Protein AF-A0A7L4PY88-F1 (afdb_monomer_lite)

pLDDT: mean 91.6, std 3.05, range [81.38, 95.56]

Radius of gyration: 10.38 Å; chains: 1; bounding box: 25×16×23 Å

Structure (mmCIF, N/CA/C/O backbone):
data_AF-A0A7L4PY88-F1
#
_entry.id   AF-A0A7L4PY88-F1
#
loop_
_atom_site.group_PDB
_atom_site.id
_atom_site.type_symbol
_atom_site.label_atom_id
_atom_site.label_alt_id
_atom_site.label_comp_id
_atom_site.label_asym_id
_atom_site.label_entity_id
_atom_site.label_seq_id
_atom_site.pdbx_PDB_ins_code
_atom_site.Cartn_x
_atom_site.Cartn_y
_atom_site.Cartn_z
_atom_site.occupancy
_atom_site.B_iso_or_equiv
_atom_site.auth_seq_id
_atom_site.auth_comp_id
_atom_site.auth_asym_id
_atom_site.auth_atom_id
_atom_site.pdbx_PDB_model_num
ATOM 1 N N . MET A 1 1 ? -0.645 9.414 0.825 1.00 81.38 1 MET A N 1
ATOM 2 C CA . MET A 1 1 ? 0.145 8.713 -0.211 1.00 81.38 1 MET A CA 1
ATOM 3 C C . MET A 1 1 ? 1.362 8.066 0.439 1.00 81.38 1 MET A C 1
ATOM 5 O O . MET A 1 1 ? 2.060 8.744 1.184 1.00 81.38 1 MET A O 1
ATOM 9 N N . LEU A 1 2 ? 1.563 6.758 0.254 1.00 89.19 2 LEU A N 1
ATOM 10 C CA . LEU A 1 2 ? 2.729 6.042 0.780 1.00 89.19 2 LEU A CA 1
ATOM 11 C C . LEU A 1 2 ? 3.831 6.058 -0.272 1.00 89.19 2 LEU A C 1
ATOM 13 O O . LEU A 1 2 ? 3.562 5.774 -1.437 1.00 89.19 2 LEU A O 1
ATOM 17 N N . ARG A 1 3 ? 5.067 6.320 0.154 1.00 92.25 3 ARG A N 1
ATOM 18 C CA . ARG A 1 3 ? 6.245 6.284 -0.712 1.00 92.25 3 ARG A CA 1
ATOM 19 C C . ARG A 1 3 ? 7.162 5.137 -0.314 1.00 92.25 3 ARG A C 1
ATOM 21 O O . ARG A 1 3 ? 7.556 5.020 0.845 1.00 92.25 3 ARG A O 1
ATOM 28 N N . HIS A 1 4 ? 7.475 4.283 -1.278 1.00 92.69 4 HIS A N 1
ATOM 29 C CA . HIS A 1 4 ? 8.446 3.208 -1.129 1.00 92.69 4 HIS A CA 1
ATOM 30 C C . HIS A 1 4 ? 9.875 3.749 -1.258 1.00 92.69 4 HIS A C 1
ATOM 32 O O . HIS A 1 4 ? 10.101 4.802 -1.858 1.00 92.69 4 HIS A O 1
ATOM 38 N N . SER A 1 5 ? 10.860 3.013 -0.744 1.00 91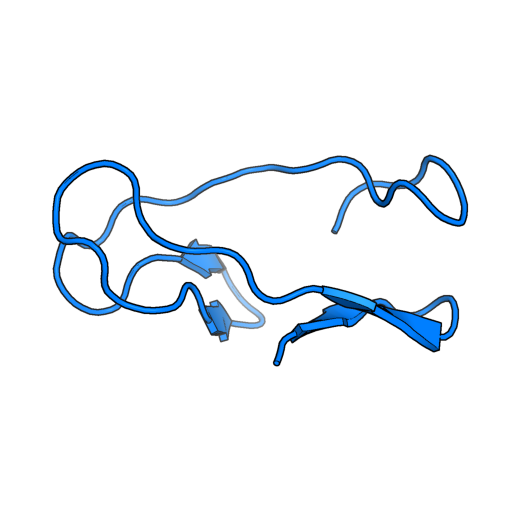.25 5 SER A N 1
ATOM 39 C CA . SER A 1 5 ? 12.277 3.392 -0.828 1.00 91.25 5 SER A CA 1
ATOM 40 C C . SER A 1 5 ? 12.799 3.490 -2.265 1.00 91.25 5 SER A C 1
ATOM 42 O O . SER A 1 5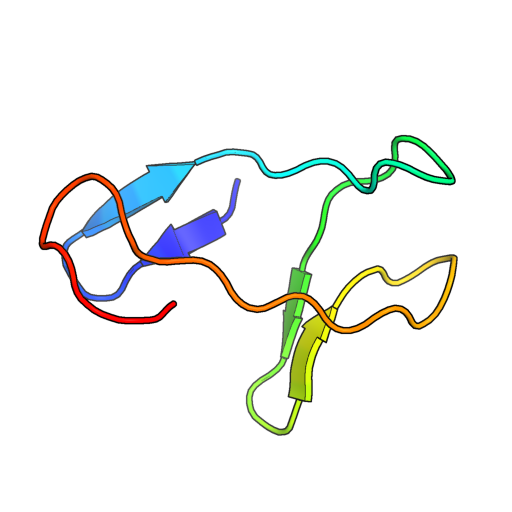 ? 13.696 4.286 -2.524 1.00 91.25 5 SER A O 1
ATOM 44 N N . CYS A 1 6 ? 12.209 2.756 -3.218 1.00 94.00 6 CYS A N 1
ATOM 45 C CA . CYS A 1 6 ? 12.535 2.885 -4.644 1.00 94.00 6 CYS A CA 1
ATOM 46 C C . CYS A 1 6 ? 11.957 4.146 -5.313 1.00 94.00 6 CYS A C 1
ATOM 48 O O . CYS A 1 6 ? 12.211 4.383 -6.489 1.00 94.00 6 CYS A O 1
ATOM 50 N N . GLY A 1 7 ? 11.165 4.944 -4.590 1.00 94.06 7 GLY A N 1
ATOM 51 C CA . GLY A 1 7 ? 10.511 6.143 -5.111 1.00 94.06 7 GLY A CA 1
ATOM 52 C C . GLY A 1 7 ? 9.102 5.919 -5.660 1.00 94.06 7 GLY A C 1
ATOM 53 O O . GLY A 1 7 ? 8.451 6.900 -5.995 1.00 94.06 7 GLY A O 1
ATOM 54 N N . TYR A 1 8 ? 8.609 4.677 -5.713 1.00 93.88 8 TYR A N 1
ATOM 55 C CA . TYR A 1 8 ? 7.229 4.387 -6.113 1.00 93.88 8 TYR A CA 1
ATOM 56 C C . TYR A 1 8 ? 6.229 4.891 -5.068 1.00 93.88 8 TYR A C 1
ATOM 58 O O . TYR A 1 8 ? 6.415 4.672 -3.867 1.00 93.88 8 TYR A O 1
ATOM 66 N N . GLU A 1 9 ? 5.155 5.530 -5.523 1.00 93.69 9 GLU A N 1
ATOM 67 C CA . GLU A 1 9 ? 4.125 6.103 -4.662 1.00 93.69 9 GLU A CA 1
ATOM 68 C C . GLU A 1 9 ? 2.772 5.459 -4.944 1.00 93.69 9 GLU A C 1
ATOM 70 O O . GLU A 1 9 ? 2.348 5.336 -6.092 1.00 93.69 9 GLU A O 1
ATOM 75 N N . LEU A 1 10 ? 2.087 5.039 -3.883 1.00 91.25 10 LEU A N 1
ATOM 76 C CA . LEU A 1 10 ? 0.772 4.421 -3.980 1.00 91.25 10 LEU A CA 1
ATOM 77 C C . LEU A 1 10 ? -0.085 4.827 -2.787 1.00 91.25 10 LEU A C 1
ATOM 79 O O . LEU A 1 10 ? 0.379 4.885 -1.646 1.00 91.25 10 LEU A O 1
ATOM 83 N N . GLU A 1 11 ? -1.361 5.092 -3.035 1.00 91.56 11 GLU A N 1
ATOM 84 C CA . GLU A 1 11 ? -2.342 5.172 -1.964 1.00 91.56 11 GLU A CA 1
ATOM 85 C C . GLU A 1 11 ? -2.955 3.793 -1.726 1.00 91.56 11 GLU A C 1
ATOM 87 O O . GLU A 1 11 ? -3.540 3.189 -2.621 1.00 91.56 11 GLU A O 1
ATOM 92 N N . ILE A 1 12 ? -2.791 3.278 -0.507 1.00 90.88 12 ILE A N 1
ATOM 93 C CA . ILE A 1 12 ? -3.310 1.972 -0.108 1.00 90.88 12 ILE A CA 1
ATOM 94 C C . ILE A 1 12 ? -4.420 2.216 0.907 1.00 90.88 12 ILE A C 1
ATOM 96 O O . ILE A 1 12 ? -4.179 2.803 1.961 1.00 90.88 12 ILE A O 1
ATOM 100 N N . LEU A 1 13 ? -5.628 1.744 0.607 1.00 93.25 13 LEU A N 1
ATOM 101 C CA . LEU A 1 13 ? -6.780 1.851 1.499 1.00 93.25 13 LEU A CA 1
ATOM 102 C C . LEU A 1 13 ? -7.016 0.534 2.240 1.00 93.25 13 LEU A C 1
ATOM 104 O O . LEU A 1 13 ? -6.871 -0.561 1.691 1.00 93.25 13 LEU A O 1
ATOM 108 N N . CYS A 1 14 ? -7.409 0.624 3.508 1.00 93.56 14 CYS A N 1
ATOM 109 C CA . CYS A 1 14 ? -7.794 -0.541 4.286 1.00 93.56 14 CYS A CA 1
ATOM 110 C C . CYS A 1 14 ? -9.091 -1.140 3.735 1.00 93.56 14 CYS A C 1
ATOM 112 O O . CYS A 1 14 ? -10.131 -0.488 3.750 1.00 93.56 14 CYS A O 1
ATOM 114 N N . ARG A 1 15 ? -9.070 -2.426 3.369 1.00 91.50 15 ARG A N 1
ATOM 115 C CA . ARG A 1 15 ? -10.265 -3.138 2.884 1.00 91.50 15 ARG A CA 1
ATOM 116 C C . ARG A 1 15 ? -11.437 -3.145 3.878 1.00 91.50 15 ARG A C 1
ATOM 118 O O . ARG A 1 15 ? -12.572 -3.304 3.457 1.00 91.50 15 ARG A O 1
ATOM 125 N N . ASN A 1 16 ? -11.172 -3.010 5.180 1.00 92.38 16 ASN A N 1
ATOM 126 C CA . ASN A 1 16 ? -12.207 -3.133 6.209 1.00 92.38 16 ASN A CA 1
ATOM 127 C C . ASN A 1 16 ? -12.902 -1.807 6.550 1.00 92.38 16 ASN A C 1
ATOM 129 O O . ASN A 1 16 ? -14.086 -1.800 6.848 1.00 92.38 16 ASN A O 1
ATOM 133 N N . CYS A 1 17 ? -12.167 -0.692 6.547 1.00 94.81 17 CYS A N 1
ATOM 134 C CA . CYS A 1 17 ? -12.702 0.609 6.968 1.00 94.81 17 CYS A CA 1
ATOM 135 C C . CYS A 1 17 ? -12.540 1.722 5.928 1.00 94.81 17 CYS A C 1
ATOM 137 O O . CYS A 1 17 ? -12.941 2.850 6.191 1.00 94.81 17 CYS A O 1
ATOM 139 N N . GLY A 1 18 ? -11.899 1.446 4.790 1.00 93.81 18 GLY A N 1
ATOM 140 C CA . GLY A 1 18 ? -11.655 2.417 3.723 1.00 93.81 18 GLY A CA 1
ATOM 141 C C . GLY A 1 18 ? -10.609 3.488 4.042 1.00 93.81 18 GLY A C 1
ATOM 142 O O . GLY A 1 18 ? -10.251 4.250 3.153 1.00 93.81 18 GLY A O 1
ATOM 143 N N . LYS A 1 19 ? -10.084 3.559 5.275 1.00 94.38 19 LYS A N 1
ATOM 144 C CA . LYS A 1 19 ? -9.078 4.568 5.639 1.00 94.38 19 LYS A CA 1
ATOM 145 C C . LYS A 1 19 ? -7.697 4.258 5.042 1.00 94.38 19 LYS A C 1
ATOM 147 O O . LYS A 1 19 ? -7.361 3.075 4.911 1.00 94.38 19 LYS A O 1
ATOM 152 N N . PRO A 1 20 ? -6.876 5.286 4.754 1.00 94.00 20 PRO A N 1
ATOM 153 C CA . PRO A 1 20 ? -5.513 5.101 4.268 1.00 94.00 20 PRO A CA 1
ATOM 154 C C . PRO A 1 20 ? -4.658 4.281 5.237 1.00 94.00 20 PRO A C 1
ATOM 156 O O . PRO A 1 20 ? -4.747 4.435 6.458 1.00 94.00 20 PRO A O 1
ATOM 159 N N . ILE A 1 21 ? -3.838 3.397 4.679 1.00 93.62 21 ILE A N 1
ATOM 160 C CA . ILE A 1 21 ? -2.795 2.668 5.397 1.00 93.62 21 ILE A CA 1
ATOM 161 C C . ILE A 1 21 ? -1.590 3.590 5.602 1.00 93.62 21 ILE A C 1
ATOM 163 O O . ILE A 1 21 ? -1.240 4.380 4.726 1.00 93.62 21 ILE A O 1
ATOM 167 N N . GLU A 1 22 ? -0.936 3.455 6.751 1.00 92.38 22 GLU A N 1
ATOM 168 C CA . GLU A 1 22 ? 0.250 4.221 7.125 1.00 92.38 22 GLU A CA 1
ATOM 169 C C . GLU A 1 22 ? 1.450 3.292 7.313 1.00 92.38 22 GLU A C 1
ATOM 171 O O . GLU A 1 22 ? 1.297 2.145 7.730 1.00 92.38 22 GLU A O 1
ATOM 176 N N . TYR A 1 23 ? 2.658 3.786 7.048 1.00 90.62 23 TYR A N 1
ATOM 177 C CA . TYR A 1 23 ? 3.885 3.064 7.371 1.00 90.62 23 TYR A CA 1
ATOM 178 C C . TYR A 1 23 ? 4.369 3.449 8.771 1.00 90.62 23 TYR A C 1
ATOM 180 O O . TYR A 1 23 ? 4.568 4.628 9.065 1.00 90.62 23 TYR A O 1
ATOM 188 N N . ARG A 1 24 ? 4.598 2.458 9.636 1.00 89.19 24 ARG A N 1
ATOM 189 C CA . ARG A 1 24 ? 5.212 2.635 10.958 1.00 89.19 24 ARG A CA 1
ATOM 190 C C . ARG A 1 24 ? 6.487 1.814 11.054 1.00 89.19 24 ARG A C 1
ATOM 192 O O . ARG A 1 24 ? 6.448 0.597 10.918 1.00 89.19 24 ARG A O 1
ATOM 199 N N . SER A 1 25 ? 7.601 2.449 11.413 1.00 83.12 25 SER A N 1
ATOM 200 C CA . SER A 1 25 ? 8.947 1.852 11.370 1.00 83.12 25 SER A CA 1
ATOM 201 C C . SER A 1 25 ? 9.119 0.530 12.134 1.00 83.12 25 SER A C 1
ATOM 203 O O . SER A 1 25 ? 10.022 -0.231 11.817 1.00 83.12 25 SER A O 1
ATOM 205 N N . ARG A 1 26 ? 8.277 0.237 13.137 1.00 84.19 26 ARG A N 1
ATOM 206 C CA . ARG A 1 26 ? 8.318 -1.029 13.899 1.00 84.19 26 ARG A CA 1
ATOM 207 C C . ARG A 1 26 ? 7.314 -2.088 13.440 1.00 84.19 26 ARG A C 1
ATOM 209 O O . ARG A 1 26 ? 7.454 -3.242 13.818 1.00 84.19 26 ARG A O 1
ATOM 216 N N . GLN A 1 27 ? 6.277 -1.699 12.703 1.00 84.69 27 GLN A N 1
ATOM 217 C CA . GLN A 1 27 ? 5.132 -2.561 12.370 1.00 84.69 27 GLN A CA 1
ATOM 218 C C . GLN A 1 27 ? 4.949 -2.739 10.857 1.00 84.69 27 GLN A C 1
ATOM 220 O O . GLN A 1 27 ? 4.190 -3.607 10.438 1.00 84.69 27 GLN A O 1
ATOM 225 N N . GLY A 1 28 ? 5.640 -1.940 10.041 1.00 89.62 28 GLY A N 1
ATOM 226 C CA . GLY A 1 28 ? 5.419 -1.863 8.605 1.00 89.62 28 GLY A CA 1
ATOM 227 C C . GLY A 1 28 ? 4.125 -1.120 8.285 1.00 89.62 28 GLY A C 1
ATOM 228 O O . GLY A 1 28 ? 3.758 -0.154 8.957 1.00 89.62 28 GLY A O 1
ATOM 229 N N . LEU A 1 29 ? 3.433 -1.567 7.242 1.00 92.81 29 LEU A N 1
ATOM 230 C CA . LEU A 1 29 ? 2.171 -0.983 6.810 1.00 92.81 29 LEU A CA 1
ATOM 231 C C . LEU A 1 29 ? 1.020 -1.402 7.738 1.00 92.81 29 LEU A C 1
ATOM 233 O O . LEU A 1 29 ? 0.707 -2.586 7.868 1.00 92.81 29 LEU A O 1
ATOM 237 N N . ILE A 1 30 ? 0.356 -0.430 8.359 1.00 94.56 30 ILE A N 1
ATOM 238 C CA . ILE A 1 30 ? -0.713 -0.646 9.336 1.00 94.56 30 ILE A CA 1
ATOM 239 C C . ILE A 1 30 ? -1.906 0.281 9.091 1.00 94.56 30 ILE A C 1
ATOM 241 O O . ILE A 1 30 ? -1.763 1.451 8.742 1.00 94.56 30 ILE A O 1
ATOM 245 N N . CYS A 1 31 ? -3.114 -0.242 9.295 1.00 94.25 31 CYS A N 1
ATOM 246 C CA . CYS A 1 31 ? -4.325 0.569 9.332 1.00 94.25 31 CYS A CA 1
ATOM 247 C C . CYS A 1 31 ? -4.474 1.247 10.707 1.00 94.25 31 CYS A C 1
ATOM 249 O O . CYS A 1 31 ? -4.668 0.528 11.692 1.00 94.25 31 CYS A O 1
ATOM 251 N N . PRO A 1 32 ? -4.505 2.591 10.799 1.00 92.38 32 PRO A N 1
ATOM 252 C CA . PRO A 1 32 ? -4.633 3.289 12.083 1.00 92.38 32 PRO A CA 1
ATOM 253 C C . PRO A 1 32 ? -5.982 3.066 12.779 1.00 92.38 32 PRO A C 1
ATOM 255 O O . PRO A 1 32 ? -6.085 3.238 13.986 1.00 92.38 32 PRO A O 1
ATOM 258 N N . ASN A 1 33 ? -7.022 2.680 12.035 1.00 93.88 33 ASN A N 1
ATOM 259 C CA . ASN A 1 33 ? -8.376 2.526 12.573 1.00 93.88 33 ASN A CA 1
ATOM 260 C C . ASN A 1 33 ? -8.695 1.096 13.016 1.00 93.88 33 ASN A C 1
ATOM 262 O O . ASN A 1 33 ? -9.429 0.895 13.971 1.00 93.88 33 ASN A O 1
ATOM 266 N N . CYS A 1 34 ? -8.181 0.100 12.292 1.00 93.88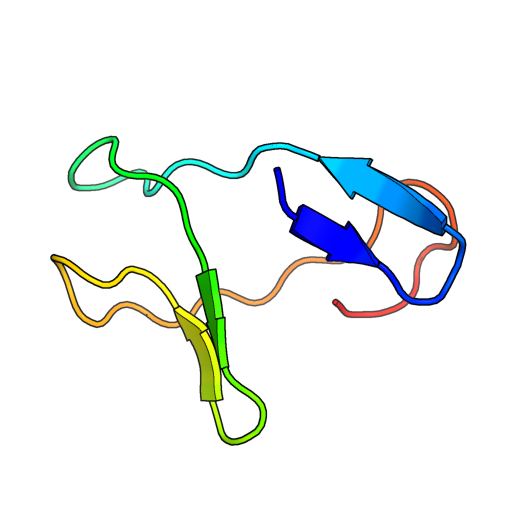 34 CYS A N 1
ATOM 267 C CA . CYS A 1 34 ? -8.464 -1.311 12.564 1.00 93.88 34 CYS A CA 1
ATOM 268 C C . CYS A 1 34 ? -7.295 -2.036 13.242 1.00 93.88 34 CYS A C 1
ATOM 270 O O . CYS A 1 34 ? -7.458 -3.185 13.633 1.00 93.88 34 CYS A O 1
ATOM 272 N N . GLY A 1 35 ? -6.101 -1.432 13.290 1.00 91.62 35 GLY A N 1
ATOM 273 C CA . GLY A 1 35 ? -4.880 -2.072 13.794 1.00 91.62 35 GLY A CA 1
ATOM 274 C C . GLY A 1 35 ? -4.329 -3.187 12.897 1.00 91.62 35 GLY A C 1
ATOM 275 O O . GLY A 1 35 ? -3.380 -3.870 13.268 1.00 91.62 35 GLY A O 1
ATOM 276 N N . ARG A 1 36 ? -4.911 -3.396 11.708 1.00 91.31 36 ARG A N 1
ATOM 277 C CA . ARG A 1 36 ? -4.507 -4.469 10.795 1.00 91.31 36 ARG A CA 1
ATOM 278 C C . ARG A 1 36 ? -3.171 -4.145 10.140 1.00 91.31 36 ARG A C 1
ATOM 280 O O . ARG A 1 36 ? -3.059 -3.119 9.471 1.00 91.31 36 ARG A O 1
ATOM 287 N N . VAL A 1 37 ? -2.214 -5.056 10.281 1.00 92.12 37 VAL A N 1
ATOM 288 C CA . VAL A 1 37 ? -0.938 -5.027 9.561 1.00 92.12 37 VAL A CA 1
ATOM 289 C C . VAL A 1 37 ? -1.125 -5.679 8.195 1.00 92.12 37 VAL A C 1
ATOM 291 O O . VAL A 1 37 ? -1.794 -6.709 8.069 1.00 92.12 37 VAL A O 1
ATOM 294 N N . VAL A 1 38 ? -0.567 -5.059 7.165 1.00 89.50 38 VAL A N 1
ATOM 295 C CA . VAL A 1 38 ? -0.584 -5.552 5.788 1.00 89.50 38 VAL A CA 1
ATOM 296 C C . VAL A 1 38 ? 0.841 -5.643 5.265 1.00 89.50 38 VAL A C 1
ATOM 298 O O . VAL A 1 38 ? 1.707 -4.849 5.611 1.00 89.50 38 VAL A O 1
ATOM 301 N N . THR A 1 39 ? 1.097 -6.635 4.422 1.00 89.00 39 THR A N 1
ATOM 302 C CA . THR A 1 39 ? 2.373 -6.778 3.721 1.00 89.00 39 THR A CA 1
ATOM 303 C C . THR A 1 39 ? 2.080 -6.730 2.238 1.00 89.00 39 THR A C 1
ATOM 305 O O . THR A 1 39 ? 1.226 -7.469 1.750 1.00 89.00 39 THR A O 1
ATOM 308 N N . LEU A 1 40 ? 2.768 -5.840 1.533 1.00 89.38 40 LEU A N 1
ATOM 309 C CA . LEU A 1 40 ? 2.601 -5.637 0.103 1.00 89.38 40 LEU A CA 1
ATOM 310 C C . LEU A 1 40 ? 3.963 -5.693 -0.573 1.00 89.38 40 LEU A C 1
ATOM 312 O O . LEU A 1 40 ? 4.987 -5.337 0.013 1.00 89.38 40 LEU A O 1
ATOM 316 N N . VAL A 1 41 ? 3.953 -6.164 -1.812 1.00 92.25 41 VAL A N 1
ATOM 317 C CA . VAL A 1 41 ? 5.102 -6.083 -2.705 1.00 92.25 41 VAL A CA 1
ATOM 318 C C . VAL A 1 41 ? 4.952 -4.801 -3.513 1.00 92.25 41 VAL A C 1
ATOM 320 O O . VAL A 1 41 ? 3.881 -4.538 -4.060 1.00 92.25 41 VAL A O 1
ATOM 323 N N . CYS A 1 42 ? 6.007 -3.994 -3.557 1.00 92.75 42 CYS A N 1
ATOM 324 C CA . CYS A 1 42 ? 6.055 -2.775 -4.346 1.00 92.75 42 CYS A CA 1
ATOM 325 C C . CYS A 1 42 ? 5.909 -3.118 -5.840 1.00 92.75 42 CYS A C 1
ATOM 327 O O . CYS A 1 42 ? 6.757 -3.842 -6.369 1.00 92.75 42 CYS A O 1
ATOM 329 N N . PRO A 1 43 ? 4.897 -2.583 -6.550 1.00 92.44 43 PRO A N 1
ATOM 330 C CA . PRO A 1 43 ? 4.731 -2.828 -7.983 1.00 92.44 43 PRO A CA 1
ATOM 331 C C . PRO A 1 43 ? 5.878 -2.276 -8.839 1.00 92.44 43 PRO A C 1
ATOM 333 O O . PRO A 1 43 ? 6.106 -2.770 -9.937 1.00 92.44 4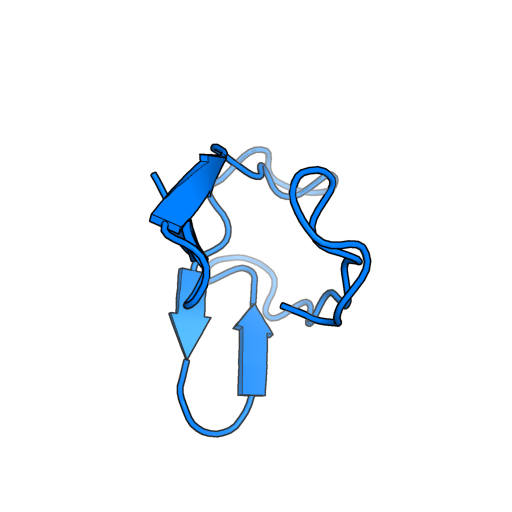3 PRO A O 1
ATOM 336 N N . GLY A 1 44 ? 6.596 -1.256 -8.352 1.00 93.56 44 GLY A N 1
ATOM 337 C CA . GLY A 1 44 ? 7.679 -0.609 -9.097 1.00 93.56 44 GLY A CA 1
ATOM 338 C C . GLY A 1 44 ? 8.985 -1.408 -9.137 1.00 93.56 44 GLY A C 1
ATOM 339 O O . GLY A 1 44 ? 9.650 -1.431 -10.165 1.00 93.56 44 GLY A O 1
ATOM 340 N N . CYS A 1 45 ? 9.365 -2.065 -8.036 1.00 95.56 45 CYS A N 1
ATOM 341 C CA . CYS A 1 45 ? 10.663 -2.749 -7.919 1.00 95.56 45 CYS A CA 1
ATOM 342 C C . CYS A 1 45 ? 10.577 -4.213 -7.462 1.00 95.56 45 CYS A C 1
ATOM 344 O O . CYS A 1 45 ? 11.601 -4.888 -7.387 1.00 95.56 45 CYS A O 1
ATOM 346 N N . GLY A 1 46 ? 9.384 -4.711 -7.123 1.00 94.38 46 GLY A N 1
ATOM 347 C CA . GLY A 1 46 ? 9.173 -6.098 -6.704 1.00 94.38 46 GLY A CA 1
ATOM 348 C C . GLY A 1 46 ? 9.670 -6.437 -5.294 1.00 94.38 46 GLY A C 1
ATOM 349 O O . GLY A 1 46 ? 9.597 -7.597 -4.890 1.00 94.38 46 GLY A O 1
ATOM 350 N N . THR A 1 47 ? 10.159 -5.464 -4.518 1.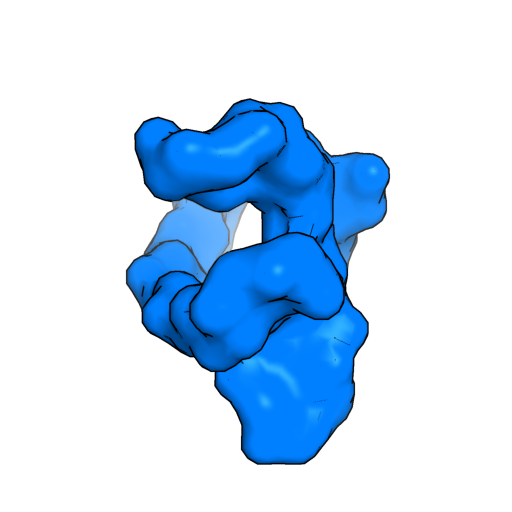00 93.50 47 THR A N 1
ATOM 351 C CA . THR A 1 47 ? 10.582 -5.689 -3.126 1.00 93.50 47 THR A CA 1
ATOM 352 C C . THR A 1 47 ? 9.447 -5.415 -2.141 1.00 93.50 47 THR A C 1
ATOM 354 O O . THR A 1 47 ? 8.456 -4.764 -2.471 1.00 93.50 47 THR A O 1
ATOM 357 N N . LYS A 1 48 ? 9.550 -5.952 -0.919 1.00 90.69 48 LYS A N 1
ATOM 358 C CA . LYS A 1 48 ? 8.550 -5.704 0.131 1.00 90.69 48 LYS A CA 1
ATOM 359 C C . LYS A 1 48 ? 8.520 -4.219 0.509 1.00 90.69 48 LYS A C 1
ATOM 361 O O . LYS A 1 48 ? 9.560 -3.555 0.492 1.00 90.69 48 LYS A O 1
ATOM 366 N N . TRP A 1 49 ? 7.323 -3.730 0.826 1.00 87.31 49 TRP A N 1
AT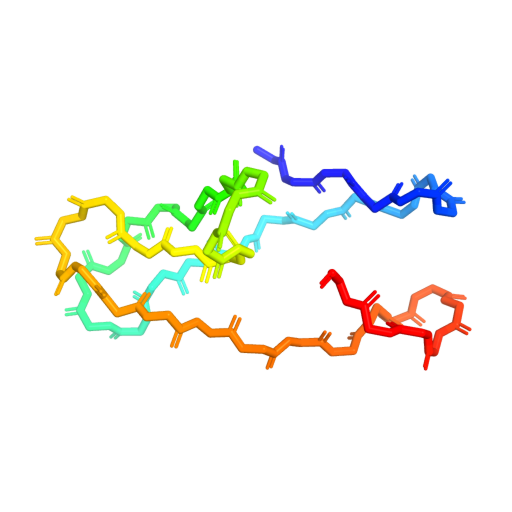OM 367 C CA . TRP A 1 49 ? 7.125 -2.390 1.372 1.00 87.31 49 TRP A CA 1
ATOM 368 C C . TRP A 1 49 ? 7.625 -2.277 2.809 1.00 87.31 49 TRP A C 1
ATOM 370 O O . TRP A 1 49 ? 7.339 -3.206 3.598 1.00 87.31 49 TRP A O 1
#

Sequence (49 aa):
MLRHSCGYELEILCRNCGKPIEYRSRQGLICPNCGRVVTLVCPGCGTKW

Foldseek 3Di:
DDADPVGDDDFDADPPPRHTWDQDPVQGTADPPPRDGDWDQRPVPRHID

Secondary structure (DSSP, 8-state):
-EE-TTS-EE--B-TTT-PBPEEETTTEEE-TTT--EE--B-TTTSSB-